Protein AF-A0AAE0DBU8-F1 (afdb_monomer)

Solvent-accessible surface area (backbone atoms only — not comparable to full-atom values): 7072 Å² total; per-residue (Å²): 140,84,81,84,78,78,85,75,84,75,73,81,78,81,68,78,85,62,91,87,64,74,47,71,50,71,68,83,96,49,47,30,36,31,43,60,39,63,49,98,59,78,69,44,75,40,53,67,88,54,84,77,71,59,57,71,60,95,78,51,88,72,71,51,74,67,55,52,52,53,54,53,52,58,70,67,64,54,75,57,75,80,61,46,57,63,55,44,35,67,73,54,74,32,74,72,56,30,54,52,52,54,55,46,69,73,76,108

Foldseek 3Di:
DDDDDDDDDDDPPPPDPDPDDFDWDDDDPWIWTFDDACEPDHTDIDTPPDDDHHNDDPVDNDDDPVNVVVVVVVVVDDPCVVPVLVVLCVVQVDPVVSVVVVVVVVVD

Sequence (108 aa):
MAWRRPFGDRAAASGTVVEGQVEQISNGSVQYIGEKGGNDAPPTYQDASGAPVENNSPLGYSVGPVTITLLNITMMIGAGIYSTP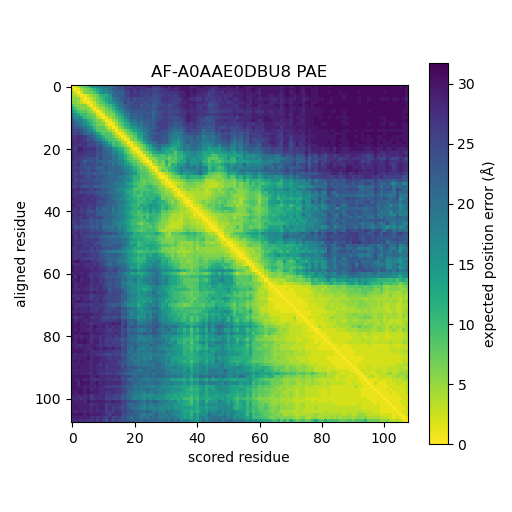ASILAGTGSVGVSFVYWTLGYLL

Secondary structure (DSSP, 8-state):
--PPPP------------TT--EEEEETTEEEEEE--SSSSPPEEEETTSPPP-SS-TT-S---HHHHHHHHHHHH--THHHHHHHHHHHHHSSHHHHHHHHHHHHH-

Structure (mmCIF, N/CA/C/O backbone):
data_AF-A0AAE0DBU8-F1
#
_entry.id   AF-A0AAE0DBU8-F1
#
loop_
_atom_site.group_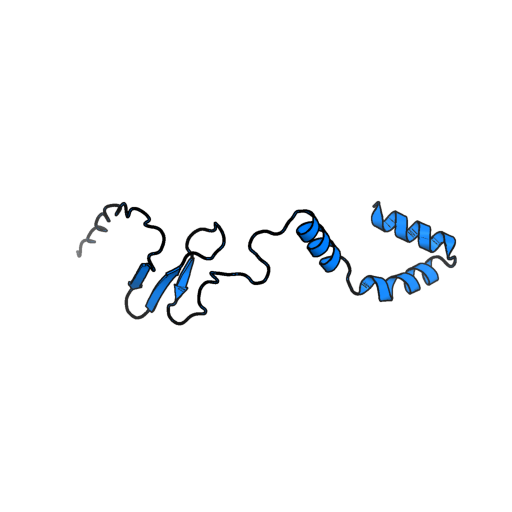PDB
_atom_site.id
_atom_site.type_symbol
_atom_site.label_atom_id
_atom_site.label_alt_id
_atom_site.label_comp_id
_atom_site.label_asym_id
_atom_site.label_entity_id
_atom_site.label_seq_id
_atom_site.pdbx_PDB_ins_code
_atom_site.Cartn_x
_atom_site.Cartn_y
_atom_site.Cartn_z
_atom_site.occupancy
_atom_site.B_iso_or_equiv
_atom_site.auth_seq_id
_atom_site.auth_comp_id
_atom_site.auth_asym_id
_atom_site.auth_atom_id
_atom_site.pdbx_PDB_model_num
ATOM 1 N N . MET A 1 1 ? 5.264 -12.373 66.960 1.00 48.28 1 MET A N 1
ATOM 2 C CA . MET A 1 1 ? 4.531 -13.439 66.243 1.00 48.28 1 MET A CA 1
ATOM 3 C C . MET A 1 1 ? 3.145 -12.918 65.905 1.00 48.28 1 MET A C 1
ATOM 5 O O . MET A 1 1 ? 2.271 -12.946 66.756 1.00 48.28 1 MET A O 1
ATOM 9 N N . ALA A 1 2 ? 2.974 -12.353 64.709 1.00 48.41 2 ALA A N 1
ATOM 10 C CA . ALA A 1 2 ? 1.684 -11.871 64.223 1.00 48.41 2 ALA A CA 1
ATOM 11 C C . ALA A 1 2 ? 1.313 -12.705 62.993 1.00 48.41 2 ALA A C 1
ATOM 13 O O . ALA A 1 2 ? 1.944 -12.618 61.941 1.00 48.41 2 ALA A O 1
ATOM 14 N N . TRP A 1 3 ? 0.361 -13.603 63.217 1.00 49.72 3 TRP A N 1
ATOM 15 C CA . TRP A 1 3 ? -0.121 -14.638 62.313 1.00 49.72 3 TRP A CA 1
ATOM 16 C C . TRP A 1 3 ? -0.914 -14.009 61.160 1.00 49.72 3 TRP A C 1
ATOM 18 O O . TRP A 1 3 ? -1.798 -13.181 61.391 1.00 49.72 3 TRP A O 1
ATOM 28 N N . ARG A 1 4 ? -0.592 -14.377 59.914 1.00 57.12 4 ARG A N 1
ATOM 29 C CA . ARG A 1 4 ? -1.325 -13.925 58.723 1.00 57.12 4 ARG A CA 1
ATOM 30 C C . ARG A 1 4 ? -2.778 -14.406 58.810 1.00 57.12 4 ARG A C 1
ATOM 32 O O . ARG A 1 4 ? -3.019 -15.586 59.045 1.00 57.12 4 ARG A O 1
ATOM 39 N N . ARG A 1 5 ? -3.744 -13.503 58.620 1.00 63.16 5 ARG A N 1
ATOM 40 C CA . ARG A 1 5 ? -5.155 -13.875 58.427 1.00 63.16 5 ARG A CA 1
ATOM 41 C C . ARG A 1 5 ? -5.336 -14.412 56.998 1.00 63.16 5 ARG A C 1
ATOM 43 O O . ARG A 1 5 ? -4.705 -13.860 56.094 1.00 63.16 5 ARG A O 1
ATOM 50 N N . PRO A 1 6 ? -6.132 -15.473 56.786 1.00 52.38 6 PRO A N 1
ATOM 51 C CA . PRO A 1 6 ? -6.307 -16.064 55.467 1.00 52.38 6 PRO A CA 1
ATOM 52 C C . PRO A 1 6 ? -7.155 -15.148 54.577 1.00 52.38 6 PRO A C 1
ATOM 54 O O . PRO A 1 6 ? -8.005 -14.399 55.064 1.00 52.38 6 PRO A O 1
ATOM 57 N N . PHE A 1 7 ? -6.904 -15.211 53.269 1.00 57.38 7 PHE A N 1
ATOM 58 C CA . PHE A 1 7 ? -7.788 -14.644 52.258 1.00 57.38 7 PHE A CA 1
ATOM 59 C C . PHE A 1 7 ? -9.147 -15.338 52.389 1.00 57.38 7 PHE A C 1
ATOM 61 O O . PHE A 1 7 ? -9.226 -16.554 52.253 1.00 57.38 7 PHE A O 1
ATOM 68 N N . GLY A 1 8 ? -10.184 -14.579 52.744 1.00 48.16 8 GLY A N 1
ATOM 69 C CA . GLY A 1 8 ? -11.540 -15.108 52.843 1.00 48.16 8 GLY A CA 1
ATOM 70 C C . GLY A 1 8 ? -12.033 -15.575 51.477 1.00 48.16 8 GLY A C 1
ATOM 71 O O . GLY A 1 8 ? -11.856 -14.867 50.482 1.00 48.16 8 GLY A O 1
ATOM 72 N N . ASP A 1 9 ? -12.651 -16.753 51.455 1.00 49.41 9 ASP A N 1
ATOM 73 C CA . ASP A 1 9 ? -13.332 -17.311 50.293 1.00 49.41 9 ASP A CA 1
ATOM 74 C C . ASP A 1 9 ? -14.369 -16.313 49.768 1.00 49.41 9 ASP A C 1
ATOM 76 O O . ASP A 1 9 ? -15.398 -16.051 50.398 1.00 49.41 9 ASP A O 1
ATOM 80 N N . ARG A 1 10 ? -14.105 -15.736 48.592 1.00 51.28 10 ARG A N 1
ATOM 81 C CA . ARG A 1 10 ? -15.147 -15.069 47.815 1.00 51.28 10 ARG A CA 1
ATOM 82 C C . ARG A 1 10 ? -15.974 -16.166 47.169 1.00 51.28 10 ARG A C 1
ATOM 84 O O . ARG A 1 10 ? -15.561 -16.744 46.167 1.00 51.28 10 ARG A O 1
ATOM 91 N N . ALA A 1 11 ? -17.128 -16.453 47.768 1.00 38.47 11 ALA A N 1
ATOM 92 C CA . ALA A 1 11 ? -18.184 -17.204 47.112 1.00 38.47 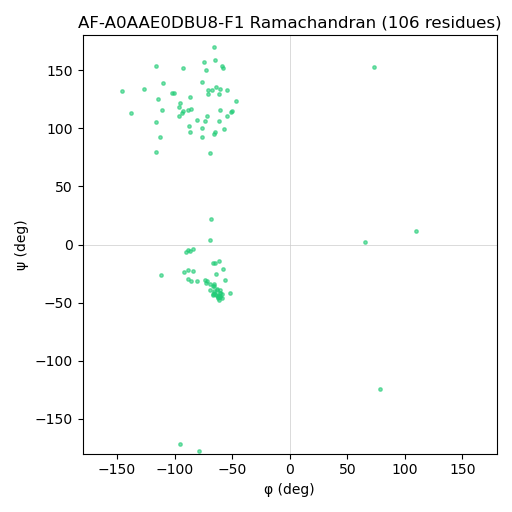11 ALA A CA 1
ATOM 93 C C . ALA A 1 11 ? -18.379 -16.616 45.710 1.00 38.47 11 ALA A C 1
ATOM 95 O O . ALA A 1 11 ? -18.577 -15.407 45.567 1.00 38.47 11 ALA A O 1
ATOM 96 N N . ALA A 1 12 ? -18.252 -17.464 44.690 1.00 44.81 12 ALA A N 1
ATOM 97 C CA . ALA A 1 12 ? -18.539 -17.109 43.316 1.00 44.81 12 ALA A CA 1
ATOM 98 C C . ALA A 1 12 ? -19.989 -16.621 43.259 1.00 44.81 12 ALA A C 1
ATOM 100 O O . ALA A 1 12 ? -20.927 -17.419 43.285 1.00 44.81 12 ALA A O 1
ATOM 101 N N . ALA A 1 13 ? -20.169 -15.300 43.248 1.00 40.78 13 ALA A N 1
ATOM 102 C CA . ALA A 1 13 ? -21.444 -14.692 42.942 1.00 40.78 13 ALA A CA 1
ATOM 103 C C . ALA A 1 13 ? -21.735 -15.057 41.488 1.00 40.78 13 ALA A C 1
ATOM 105 O O . ALA A 1 13 ? -21.201 -14.463 40.555 1.00 40.78 13 ALA A O 1
ATOM 106 N N . SER A 1 14 ? -22.529 -16.110 41.312 1.00 41.47 14 SER A N 1
ATOM 107 C CA . SER A 1 14 ? -23.156 -16.447 40.046 1.00 41.47 14 SER A CA 1
ATOM 108 C C . SER A 1 14 ? -24.205 -15.366 39.785 1.00 41.47 14 SER A C 1
ATOM 110 O O . SER A 1 14 ? -25.380 -15.514 40.105 1.00 41.47 14 SER A O 1
ATOM 112 N N . GLY A 1 15 ? -23.733 -14.208 39.324 1.00 38.06 15 GLY A N 1
ATOM 113 C CA . GLY A 1 15 ? -24.571 -13.149 38.798 1.00 38.06 15 GLY A CA 1
ATOM 114 C C . GLY A 1 15 ? -25.048 -13.597 37.430 1.00 38.06 15 GLY A C 1
ATOM 115 O O . GLY A 1 15 ? -24.272 -13.656 36.480 1.00 38.06 15 GLY A O 1
ATOM 116 N N . THR A 1 16 ? -26.318 -13.974 37.345 1.00 35.25 16 THR A N 1
ATOM 117 C CA . THR A 1 16 ? -27.034 -14.107 36.080 1.00 35.25 16 THR A CA 1
ATOM 118 C C . THR A 1 16 ? -26.837 -12.821 35.290 1.00 35.25 16 THR A C 1
ATOM 120 O O . THR A 1 16 ? -27.283 -11.762 35.730 1.00 35.25 16 THR A O 1
ATOM 123 N N . VAL A 1 17 ? -26.133 -12.912 34.163 1.00 39.59 17 VAL A N 1
ATOM 124 C CA . VAL A 1 17 ? -25.906 -11.793 33.249 1.00 39.59 17 VAL A CA 1
ATOM 125 C C . VAL A 1 17 ? -27.262 -11.404 32.669 1.00 39.59 17 VAL A C 1
ATOM 127 O O . VAL A 1 17 ? -27.758 -12.038 31.740 1.00 39.59 17 VAL A O 1
ATOM 130 N N . VAL A 1 18 ? -27.901 -10.411 33.284 1.00 37.69 18 VAL A N 1
ATOM 131 C CA . VAL A 1 18 ? -29.094 -9.765 32.745 1.00 37.69 18 VAL A CA 1
ATOM 132 C C . VAL A 1 18 ? -28.611 -8.673 31.803 1.00 37.69 18 VAL A C 1
ATOM 134 O O . VAL A 1 18 ? -27.908 -7.740 32.188 1.00 37.69 18 VAL A O 1
ATOM 137 N N . GLU A 1 19 ? -28.967 -8.860 30.543 1.00 39.62 19 GLU A N 1
ATOM 138 C CA . GLU A 1 19 ? -28.718 -7.982 29.412 1.00 39.62 19 GLU A CA 1
ATOM 139 C C . GLU A 1 19 ? -29.143 -6.538 29.746 1.00 39.62 19 GLU A C 1
ATOM 141 O O . GLU A 1 19 ? -30.315 -6.270 30.006 1.00 39.62 19 GLU A O 1
ATOM 146 N N . GLY A 1 20 ? -28.173 -5.615 29.800 1.00 46.09 20 GLY A N 1
ATOM 147 C CA . GLY A 1 20 ? -28.422 -4.173 29.946 1.00 46.09 20 GLY A CA 1
ATOM 148 C C . GLY A 1 20 ? -28.055 -3.509 31.282 1.00 46.09 20 GLY A C 1
ATOM 149 O O . GLY A 1 20 ? -28.441 -2.359 31.484 1.00 46.09 20 GLY A O 1
ATOM 150 N N . GLN A 1 21 ? -27.326 -4.158 32.198 1.00 43.91 21 GLN A N 1
ATOM 151 C CA . GLN A 1 21 ? -26.904 -3.503 33.447 1.00 43.91 21 GLN A CA 1
ATOM 152 C C . GLN A 1 21 ? -25.480 -2.937 33.367 1.00 43.91 21 GLN A C 1
ATOM 154 O O . GLN A 1 21 ? -24.513 -3.679 33.226 1.00 43.91 21 GLN A O 1
ATOM 159 N N . VAL A 1 22 ? -25.367 -1.612 33.513 1.00 53.91 22 VAL A N 1
ATOM 160 C CA . VAL A 1 22 ? -24.115 -0.916 33.830 1.00 53.91 22 VAL A CA 1
ATOM 161 C C . VAL A 1 22 ? -23.624 -1.419 35.187 1.00 53.91 22 VAL A C 1
ATOM 163 O O . VAL A 1 22 ? -24.204 -1.092 36.224 1.00 53.91 22 VAL A O 1
ATOM 166 N N . GLU A 1 23 ? -22.575 -2.237 35.194 1.00 58.53 23 GLU A N 1
ATOM 167 C CA . GLU A 1 23 ? -21.998 -2.749 36.436 1.00 58.53 23 GLU A CA 1
ATOM 168 C C . GLU A 1 23 ? -20.966 -1.735 36.948 1.00 58.53 23 GLU A C 1
ATOM 170 O O . GLU A 1 23 ? -19.835 -1.666 36.463 1.00 58.53 23 GLU A O 1
ATOM 175 N N . GLN A 1 24 ? -21.385 -0.875 37.882 1.00 56.28 24 GLN A N 1
ATOM 176 C CA . GLN A 1 24 ? -20.526 0.160 38.454 1.00 56.28 24 GLN A CA 1
ATOM 177 C C . GLN A 1 24 ? -19.751 -0.409 39.651 1.00 56.28 24 GLN A C 1
ATOM 179 O O . GLN A 1 24 ? -20.287 -0.556 40.751 1.00 56.28 24 GLN A O 1
ATOM 184 N N . ILE A 1 25 ? -18.479 -0.744 39.444 1.00 60.91 25 ILE A N 1
ATOM 185 C CA . ILE A 1 25 ? -17.612 -1.291 40.493 1.00 60.91 25 ILE A CA 1
ATOM 186 C C . ILE A 1 25 ? -16.796 -0.138 41.081 1.00 60.91 25 ILE A C 1
ATOM 188 O O . ILE A 1 25 ? -15.913 0.419 40.430 1.00 60.91 25 ILE A O 1
ATOM 192 N N . SER A 1 26 ? -17.089 0.230 42.329 1.00 55.53 26 SER A N 1
ATOM 193 C CA . SER A 1 26 ? -16.321 1.230 43.078 1.00 55.53 26 SER A CA 1
ATOM 194 C C . SER A 1 26 ? -15.251 0.540 43.924 1.00 55.53 26 SER A C 1
ATOM 196 O O . SER A 1 26 ? -15.572 -0.194 44.861 1.00 55.53 26 SER A O 1
ATOM 198 N N . ASN A 1 27 ? -13.974 0.757 43.598 1.00 55.97 27 ASN A N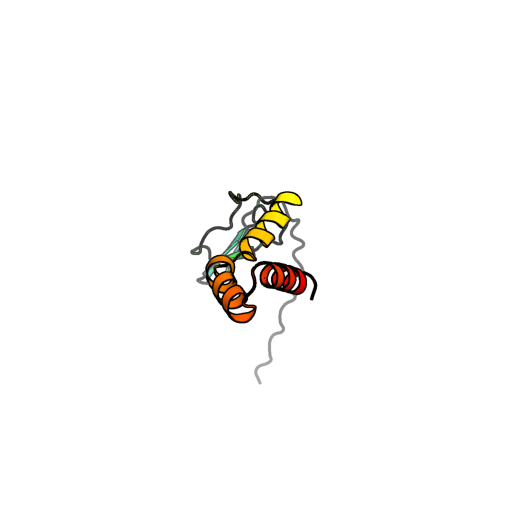 1
ATOM 199 C CA . ASN A 1 27 ? -12.843 0.286 44.398 1.00 55.97 27 ASN A CA 1
ATOM 200 C C . ASN A 1 27 ? -12.068 1.502 44.931 1.00 55.97 27 ASN A C 1
ATOM 202 O O . ASN A 1 27 ? -11.061 1.925 44.367 1.00 55.97 27 ASN A O 1
ATOM 206 N N . GLY A 1 28 ? -12.579 2.112 46.005 1.00 69.06 28 GLY A N 1
ATOM 207 C CA . GLY A 1 28 ? -11.979 3.306 46.609 1.00 69.06 28 GLY A CA 1
ATOM 208 C C . GLY A 1 28 ? -12.303 4.597 45.847 1.00 69.06 28 GLY A C 1
ATOM 209 O O . GLY A 1 28 ? -13.471 4.934 45.684 1.00 69.06 28 GLY A O 1
ATOM 210 N N . SER A 1 29 ? -11.280 5.353 45.428 1.00 63.47 29 SER A N 1
ATOM 211 C CA . SER A 1 29 ? -11.432 6.650 44.741 1.00 63.47 29 SER A CA 1
ATOM 212 C C . SER A 1 29 ? -11.666 6.546 43.229 1.00 63.47 29 SER A C 1
ATOM 214 O O . SER A 1 29 ? -11.838 7.575 42.582 1.00 63.47 29 SER A O 1
ATOM 216 N N . VAL A 1 30 ? -11.633 5.336 42.661 1.00 64.56 30 VAL A N 1
ATOM 217 C CA . VAL A 1 30 ? -11.760 5.090 41.217 1.00 64.56 30 VAL A CA 1
ATOM 218 C C . VAL A 1 30 ? -13.050 4.318 40.963 1.00 64.56 30 VAL A C 1
ATOM 220 O O . VAL A 1 30 ? -13.294 3.276 41.581 1.00 64.56 30 VAL A O 1
ATOM 223 N N . GLN A 1 31 ? -13.893 4.854 40.084 1.00 73.94 31 GLN A N 1
ATOM 224 C CA . GLN A 1 31 ? -15.143 4.226 39.670 1.00 73.94 31 GLN A CA 1
ATOM 225 C C . GLN A 1 31 ? -14.929 3.563 38.313 1.00 73.94 31 GLN A C 1
ATOM 227 O O . GLN A 1 31 ? -14.430 4.205 37.394 1.00 73.94 31 GLN A O 1
ATOM 232 N N . TYR A 1 32 ? -15.319 2.299 38.186 1.00 71.25 32 TYR A N 1
ATOM 233 C CA . TYR A 1 32 ? -15.303 1.580 36.917 1.00 71.25 32 TYR A CA 1
ATOM 234 C C . TYR A 1 32 ? -16.728 1.345 36.441 1.00 71.25 32 TYR A C 1
ATOM 236 O O . TYR A 1 32 ? -17.597 1.002 37.242 1.00 71.25 32 TYR A O 1
ATOM 244 N N . ILE A 1 33 ? -16.952 1.516 35.145 1.00 75.56 33 ILE A N 1
ATOM 245 C CA . ILE A 1 33 ? -18.207 1.227 34.458 1.00 75.56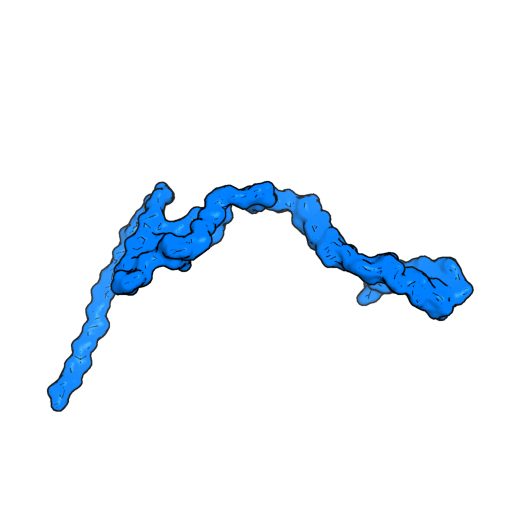 33 ILE A CA 1
ATOM 246 C C . ILE A 1 33 ? -17.942 0.014 33.566 1.00 75.56 33 ILE A C 1
ATOM 248 O O . ILE A 1 33 ? -17.098 0.062 32.670 1.00 75.56 33 ILE A O 1
ATOM 252 N N . GLY A 1 34 ? -18.619 -1.097 33.857 1.00 74.88 34 GLY A N 1
ATOM 253 C CA . GLY A 1 34 ? -18.690 -2.245 32.962 1.00 74.88 34 GLY A CA 1
ATOM 254 C C . GLY A 1 34 ? -19.731 -1.978 31.886 1.00 74.88 34 GLY A C 1
ATOM 255 O O . GLY A 1 34 ? -20.927 -1.994 32.175 1.00 74.88 34 GLY A O 1
ATOM 256 N N . GLU A 1 35 ? -19.279 -1.728 30.662 1.00 72.94 35 GLU A N 1
ATOM 257 C CA . GLU A 1 35 ? -20.154 -1.501 29.515 1.00 72.94 35 GLU A CA 1
ATOM 258 C C . GLU A 1 35 ? -19.755 -2.453 28.378 1.00 72.94 35 GLU A C 1
ATOM 260 O O . GLU A 1 35 ? -18.574 -2.682 28.086 1.00 72.94 35 GLU A O 1
ATOM 265 N N . LYS A 1 36 ? -20.760 -3.095 27.778 1.00 76.62 36 LYS A N 1
ATOM 266 C CA . LYS A 1 36 ? -20.579 -3.982 26.629 1.00 76.62 36 LYS A CA 1
ATOM 267 C C . LYS A 1 36 ? -20.835 -3.154 25.377 1.00 76.62 36 LYS A C 1
ATOM 269 O O . LYS A 1 36 ? -21.914 -2.591 25.241 1.00 76.62 36 LYS A O 1
ATOM 274 N N . GLY 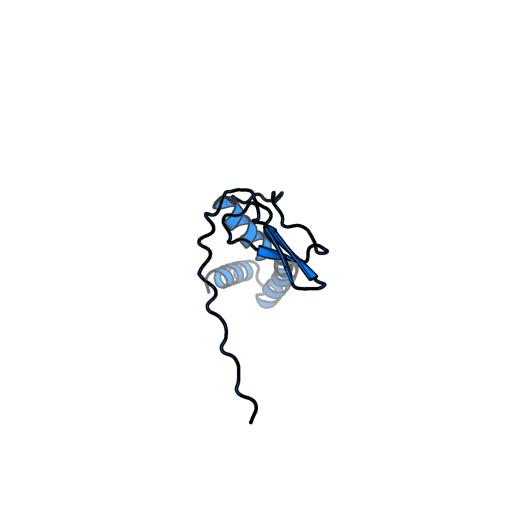A 1 37 ? -19.850 -3.084 24.484 1.00 73.75 37 GLY A N 1
ATOM 275 C CA . GLY A 1 37 ? -20.019 -2.399 23.206 1.00 73.75 37 GLY A CA 1
ATOM 276 C C . GLY A 1 37 ? -21.045 -3.093 22.314 1.00 73.75 37 GLY A C 1
ATOM 277 O O . GLY A 1 37 ? -21.456 -4.225 22.565 1.00 73.75 37 GLY A O 1
ATOM 278 N N . GLY A 1 38 ? -21.425 -2.432 21.220 1.00 71.75 38 GLY A N 1
ATOM 279 C CA . GLY A 1 38 ? -22.337 -3.008 20.221 1.00 71.75 38 GLY A CA 1
ATOM 280 C C . GLY A 1 38 ? -21.735 -4.160 19.400 1.00 71.75 38 GLY A C 1
ATOM 281 O O . GLY A 1 38 ? -22.377 -4.660 18.480 1.00 71.75 38 GLY A O 1
ATOM 282 N N . ASN A 1 39 ? -20.501 -4.571 19.707 1.00 69.44 39 ASN A N 1
ATOM 283 C CA . ASN A 1 39 ? -19.867 -5.774 19.187 1.00 69.44 39 ASN A CA 1
ATOM 284 C C . ASN A 1 39 ? -20.101 -6.952 20.149 1.00 69.44 39 ASN A C 1
ATOM 286 O O . ASN A 1 39 ? -20.201 -6.779 21.360 1.00 69.44 39 ASN A O 1
ATOM 290 N N . ASP A 1 40 ? -20.126 -8.185 19.641 1.00 73.62 40 ASP A N 1
ATOM 291 C CA . ASP A 1 40 ? -20.249 -9.407 20.461 1.00 73.62 40 ASP A CA 1
ATOM 292 C C . ASP A 1 40 ? -19.008 -9.698 21.340 1.00 73.62 40 ASP A C 1
ATOM 294 O O . ASP A 1 40 ? -18.762 -10.832 21.754 1.00 73.62 40 ASP A O 1
ATOM 298 N N . ALA A 1 41 ? -18.197 -8.679 21.625 1.00 76.12 41 ALA A N 1
ATOM 299 C CA . ALA A 1 41 ? -17.023 -8.777 22.467 1.00 76.12 41 ALA A CA 1
ATOM 300 C C . ALA A 1 41 ? -17.407 -8.888 23.960 1.00 76.12 41 ALA A C 1
ATOM 302 O O . ALA A 1 41 ? -18.494 -8.462 24.373 1.00 76.12 41 ALA A O 1
ATOM 303 N N . PRO A 1 42 ? -16.516 -9.451 24.798 1.00 79.44 42 PRO A N 1
ATOM 304 C CA . PRO A 1 42 ? -16.693 -9.453 26.245 1.00 79.44 42 PRO A CA 1
ATOM 305 C C . PRO A 1 42 ? -16.826 -8.027 26.820 1.00 79.44 42 PRO A C 1
ATOM 307 O O . PRO A 1 42 ? -16.244 -7.092 26.262 1.00 79.44 42 PRO A O 1
ATOM 310 N N . PRO A 1 43 ? -17.541 -7.847 27.949 1.00 80.19 43 PRO A N 1
ATOM 311 C CA . PRO A 1 43 ? -17.680 -6.548 28.607 1.00 80.19 43 PRO A CA 1
ATOM 312 C C . PRO A 1 43 ? -16.319 -5.924 28.921 1.00 80.19 43 PRO A C 1
ATOM 314 O O . PRO A 1 43 ? -15.432 -6.593 29.457 1.00 80.19 43 PRO A O 1
ATOM 317 N N . THR A 1 44 ? -16.154 -4.642 28.592 1.00 77.94 44 THR A N 1
ATOM 318 C CA . THR A 1 44 ? -14.932 -3.897 28.909 1.00 77.94 44 THR A CA 1
ATOM 319 C C . THR A 1 44 ? -15.200 -3.007 30.115 1.00 77.94 44 THR A C 1
ATOM 321 O O . THR A 1 44 ? -16.190 -2.281 30.157 1.00 77.94 44 THR A O 1
ATOM 324 N N . TYR A 1 45 ? -14.314 -3.066 31.107 1.00 77.94 45 TYR A N 1
ATOM 325 C CA . TYR A 1 45 ? -14.370 -2.195 32.276 1.00 77.94 45 TYR A CA 1
ATOM 326 C C . TYR A 1 45 ? -13.512 -0.962 32.011 1.00 77.94 45 TYR A C 1
ATOM 328 O O . TYR A 1 45 ? -12.295 -1.076 31.849 1.00 77.94 45 TYR A O 1
ATOM 336 N N . GLN A 1 46 ? -14.142 0.206 31.949 1.00 78.44 46 GLN A N 1
ATOM 337 C CA . GLN A 1 46 ? -13.460 1.483 31.739 1.00 78.44 46 GLN A CA 1
ATOM 338 C C . GLN A 1 46 ? -13.645 2.388 32.959 1.00 78.44 46 GLN A C 1
ATOM 340 O O . GLN A 1 46 ? -14.590 2.225 33.730 1.00 78.44 46 GLN A O 1
ATOM 345 N N . ASP A 1 47 ? -12.701 3.305 33.177 1.00 75.69 47 ASP A N 1
ATOM 346 C CA . ASP A 1 47 ? -12.826 4.338 34.211 1.00 75.69 47 ASP A CA 1
ATOM 347 C C . ASP A 1 47 ? -14.062 5.198 33.905 1.00 75.69 47 ASP A C 1
ATOM 349 O O . ASP A 1 47 ? -14.256 5.616 32.764 1.00 75.69 47 ASP A O 1
ATOM 353 N N . ALA A 1 48 ? -14.890 5.470 34.913 1.00 70.62 48 ALA A N 1
ATOM 354 C CA . ALA A 1 48 ? -16.110 6.263 34.786 1.00 70.62 48 ALA A CA 1
ATOM 355 C C . ALA A 1 48 ? -15.867 7.687 34.253 1.00 70.62 48 ALA A C 1
ATOM 357 O O . ALA A 1 48 ? -16.794 8.321 33.755 1.00 70.62 48 ALA A O 1
ATOM 358 N N . SER A 1 49 ? -14.639 8.200 34.380 1.00 76.12 49 SER A N 1
ATOM 359 C CA . SER A 1 49 ? -14.216 9.495 33.834 1.00 76.12 49 SER A CA 1
ATOM 360 C C . SER A 1 49 ? -13.652 9.426 32.405 1.00 76.12 49 SER A C 1
ATOM 362 O O . SER A 1 49 ? -13.356 10.466 31.814 1.00 76.12 49 SER A O 1
ATOM 364 N N . GLY A 1 50 ? -13.478 8.218 31.858 1.00 73.75 50 GLY A N 1
ATOM 365 C CA . GLY A 1 50 ? -12.933 7.960 30.527 1.00 73.75 50 GLY A CA 1
ATOM 366 C C . GLY A 1 50 ? -13.929 8.180 29.383 1.00 73.75 50 GLY A C 1
ATOM 367 O O . GLY A 1 50 ? -15.070 8.595 29.581 1.00 73.75 50 GLY A O 1
ATOM 368 N N . ALA A 1 51 ? -13.481 7.908 28.153 1.00 76.06 51 ALA A N 1
ATOM 369 C CA . ALA A 1 51 ? -14.357 7.927 26.982 1.00 76.06 51 ALA A CA 1
ATOM 370 C C . ALA A 1 51 ? -15.384 6.777 27.075 1.00 76.06 51 ALA A C 1
ATOM 372 O O . ALA A 1 51 ? -14.960 5.662 27.363 1.00 76.06 51 ALA A O 1
ATOM 373 N N . PRO A 1 52 ? -16.689 7.016 26.835 1.00 75.81 52 PRO A N 1
ATOM 374 C CA . PRO A 1 52 ? -17.721 5.976 26.897 1.00 75.81 52 PRO A CA 1
ATOM 375 C C . PRO A 1 52 ? -17.478 4.813 25.928 1.00 75.81 52 PRO A C 1
ATOM 377 O O . PRO A 1 52 ? -16.889 5.007 24.859 1.00 75.81 52 PRO A O 1
ATOM 380 N N . VAL A 1 53 ? -17.993 3.622 26.258 1.00 75.25 53 VAL A N 1
ATOM 381 C CA . VAL A 1 53 ? -17.919 2.473 25.350 1.00 75.25 53 VAL A CA 1
ATOM 382 C C . VAL A 1 53 ? -18.856 2.700 24.162 1.00 75.25 53 VAL A C 1
ATOM 384 O O . VAL A 1 53 ? -20.015 3.094 24.298 1.00 75.25 53 VAL A O 1
ATOM 387 N N . GLU A 1 54 ? -18.348 2.457 22.955 1.00 72.81 54 GLU A N 1
ATOM 388 C CA . GLU A 1 54 ? -19.129 2.644 21.736 1.00 72.81 54 GLU A CA 1
ATOM 389 C C . GLU A 1 54 ? -20.202 1.554 21.594 1.00 72.81 54 GLU A C 1
ATOM 391 O O . GLU A 1 54 ? -19.912 0.384 21.327 1.00 72.81 54 GLU A O 1
ATOM 396 N N . ASN A 1 55 ? -21.464 1.961 21.734 1.00 73.06 55 ASN A N 1
ATOM 397 C CA . ASN A 1 55 ? -22.633 1.105 21.508 1.00 73.06 55 ASN A CA 1
ATOM 398 C C . ASN A 1 55 ? -23.049 1.038 20.026 1.00 73.06 55 ASN A C 1
ATOM 400 O O . ASN A 1 55 ? -23.713 0.094 19.602 1.00 73.06 55 ASN A O 1
ATOM 404 N N . ASN A 1 56 ? -22.681 2.040 19.222 1.00 67.88 56 ASN A N 1
ATOM 405 C CA . ASN A 1 56 ? -22.989 2.096 17.796 1.00 67.88 56 ASN A CA 1
ATOM 406 C C . ASN A 1 56 ? -21.770 2.594 17.018 1.00 67.88 56 ASN A C 1
ATOM 408 O O . ASN A 1 56 ? -21.374 3.748 17.164 1.00 67.88 56 ASN A O 1
ATOM 412 N N . SER A 1 57 ? -21.183 1.727 16.190 1.00 68.44 57 SER A N 1
ATOM 413 C CA . SER A 1 57 ? -20.105 2.134 15.293 1.00 68.44 57 SER A CA 1
ATOM 414 C C . SER A 1 57 ? -20.691 2.667 13.980 1.00 68.44 57 SER A C 1
ATOM 416 O O . SER A 1 57 ? -21.438 1.935 13.321 1.00 68.44 57 SER A O 1
ATOM 418 N N . PRO A 1 58 ? -20.322 3.881 13.529 1.00 62.94 58 PRO A N 1
ATOM 419 C CA . PRO A 1 58 ? -20.764 4.425 12.242 1.00 62.94 58 PRO A CA 1
ATOM 420 C C . PRO A 1 58 ? -20.245 3.620 11.037 1.00 62.94 58 PRO A C 1
ATOM 422 O O . PRO A 1 58 ? -20.768 3.757 9.935 1.00 62.94 58 PRO A O 1
ATOM 425 N N . LEU A 1 59 ? -19.236 2.763 11.241 1.00 64.62 59 LEU A N 1
ATOM 426 C CA . LEU A 1 59 ? -18.721 1.817 10.244 1.00 64.62 59 LEU A CA 1
ATOM 427 C C . LEU A 1 59 ? -19.456 0.465 10.264 1.00 64.62 59 LEU A C 1
ATOM 429 O O . LEU A 1 59 ? -19.217 -0.378 9.399 1.00 64.62 59 LEU A O 1
ATOM 433 N N . GLY A 1 60 ? -20.377 0.282 11.213 1.00 65.62 60 GLY A N 1
ATOM 434 C CA . GLY A 1 60 ? -21.115 -0.951 11.436 1.00 65.62 60 GLY A CA 1
ATOM 435 C C . GLY A 1 60 ? -20.260 -2.055 12.061 1.00 65.62 60 GLY A C 1
ATOM 436 O O . GLY A 1 60 ? -19.050 -2.137 11.872 1.00 65.62 60 GLY A O 1
ATOM 437 N N . TYR A 1 61 ? -20.916 -2.951 12.796 1.00 68.75 61 TYR A N 1
ATOM 438 C CA . TYR A 1 61 ? -20.287 -4.173 13.312 1.00 68.75 61 TYR A CA 1
ATOM 439 C C . TYR A 1 61 ? -20.340 -5.334 12.304 1.00 68.75 61 TYR A C 1
ATOM 441 O O . TYR A 1 61 ? -19.739 -6.381 12.523 1.00 68.75 61 TYR A O 1
ATOM 449 N N . SER A 1 62 ? -21.023 -5.140 11.169 1.00 70.19 62 SER A N 1
ATOM 450 C CA . SER A 1 62 ? -21.114 -6.094 10.065 1.00 70.19 62 SER A CA 1
ATOM 451 C C . SER A 1 62 ? -20.404 -5.547 8.825 1.00 70.19 62 SER A C 1
ATOM 453 O O . SER A 1 62 ? -21.000 -4.854 7.998 1.00 70.19 62 SER A O 1
ATOM 455 N N . VAL A 1 63 ? -19.126 -5.875 8.667 1.00 76.81 63 VAL A N 1
ATOM 456 C CA . VAL A 1 63 ? -18.418 -5.665 7.400 1.00 76.81 63 VAL A CA 1
ATOM 457 C C . VAL A 1 63 ? -18.614 -6.895 6.518 1.00 76.81 63 VAL A C 1
ATOM 459 O O . VAL A 1 63 ? -18.215 -8.003 6.864 1.00 76.81 63 VAL A O 1
ATOM 462 N N . GLY A 1 64 ? -19.282 -6.713 5.377 1.00 84.94 64 GLY A N 1
ATOM 463 C CA . GLY A 1 64 ? -19.465 -7.789 4.406 1.00 84.94 64 GLY A CA 1
ATOM 464 C C . GLY A 1 64 ? -18.126 -8.230 3.794 1.00 84.94 64 GLY A C 1
ATOM 465 O O . GLY A 1 64 ? -17.182 -7.436 3.775 1.00 84.94 64 GLY A O 1
ATOM 466 N N . PRO A 1 65 ? -18.031 -9.448 3.227 1.00 84.88 65 PRO A N 1
ATOM 467 C CA . PRO A 1 65 ? -16.787 -9.959 2.642 1.00 84.88 65 PRO A CA 1
ATOM 468 C C . PRO A 1 65 ? -16.149 -8.996 1.632 1.00 84.88 65 PRO A C 1
ATOM 470 O O . PRO A 1 65 ? -14.948 -8.754 1.677 1.00 84.88 65 PRO A O 1
ATOM 473 N N . VAL A 1 66 ? -16.969 -8.369 0.780 1.00 90.12 66 VAL A N 1
ATOM 474 C CA . VAL A 1 66 ? -16.521 -7.377 -0.213 1.00 90.12 66 VAL A CA 1
ATOM 475 C C . VAL A 1 66 ? -15.906 -6.146 0.456 1.00 90.12 66 VAL A C 1
ATOM 477 O O . VAL A 1 66 ? -14.832 -5.696 0.058 1.00 90.12 66 VAL A O 1
ATOM 480 N N . THR A 1 67 ? -16.560 -5.617 1.492 1.00 89.19 67 THR A N 1
ATOM 481 C CA . THR A 1 67 ? -16.075 -4.454 2.240 1.00 89.19 67 THR A CA 1
ATOM 482 C C . THR A 1 67 ? -14.736 -4.760 2.899 1.00 89.19 67 THR A C 1
ATOM 484 O O . THR A 1 67 ? -13.804 -3.975 2.762 1.00 89.19 67 THR A O 1
ATOM 487 N N . ILE A 1 68 ? -14.594 -5.927 3.538 1.00 87.50 68 ILE A N 1
ATOM 488 C CA . ILE A 1 68 ? -13.331 -6.352 4.160 1.00 87.50 68 ILE A CA 1
ATOM 489 C C . ILE A 1 68 ? -12.207 -6.407 3.118 1.00 87.50 68 ILE A C 1
ATOM 491 O O . ILE A 1 68 ? -11.116 -5.888 3.361 1.00 87.50 68 ILE A O 1
ATOM 495 N N . THR A 1 69 ? -12.456 -6.996 1.946 1.00 91.56 69 THR A N 1
ATOM 496 C CA . THR A 1 69 ? -11.453 -7.079 0.877 1.00 91.56 69 THR A CA 1
ATOM 497 C C . THR A 1 69 ? -11.019 -5.693 0.401 1.00 91.56 69 THR A C 1
ATOM 499 O O . THR A 1 69 ? -9.823 -5.420 0.325 1.00 91.56 69 THR A O 1
ATOM 502 N N . LEU A 1 70 ? -11.968 -4.795 0.127 1.00 92.25 70 LEU A N 1
ATOM 503 C CA . LEU A 1 70 ? -11.658 -3.447 -0.354 1.00 92.25 70 LEU A CA 1
ATOM 504 C C . LEU A 1 70 ? -10.934 -2.598 0.695 1.00 92.25 70 LEU A C 1
ATOM 506 O O . LEU A 1 70 ? -10.033 -1.842 0.335 1.00 92.25 70 LEU A O 1
ATOM 510 N N . LEU A 1 71 ? -11.261 -2.751 1.981 1.00 91.12 71 LEU A N 1
ATOM 511 C CA . LEU A 1 71 ? -10.544 -2.069 3.062 1.00 91.12 71 LEU A CA 1
ATOM 512 C C . LEU A 1 71 ? -9.065 -2.474 3.094 1.00 91.12 71 LEU A C 1
ATOM 514 O O . LEU A 1 71 ? -8.189 -1.611 3.143 1.00 91.12 71 LEU A O 1
ATOM 518 N N . ASN A 1 72 ? -8.782 -3.773 2.980 1.00 91.31 72 ASN A N 1
ATOM 519 C CA . ASN A 1 72 ? -7.409 -4.273 2.952 1.00 91.31 72 ASN A CA 1
ATOM 520 C C . ASN A 1 72 ? -6.663 -3.832 1.682 1.00 91.31 72 ASN A C 1
ATOM 522 O O . ASN A 1 72 ? -5.523 -3.385 1.770 1.00 91.31 72 ASN A O 1
ATOM 526 N N . ILE A 1 73 ? -7.306 -3.883 0.509 1.00 93.25 73 ILE A N 1
ATOM 527 C CA . ILE A 1 73 ? -6.702 -3.408 -0.748 1.00 93.25 73 ILE A CA 1
ATOM 528 C C . ILE A 1 73 ? -6.350 -1.920 -0.658 1.00 93.25 73 ILE A C 1
ATOM 530 O O . ILE A 1 73 ? -5.248 -1.526 -1.035 1.00 93.25 73 ILE A O 1
ATOM 534 N N . THR A 1 74 ? -7.252 -1.097 -0.124 1.00 91.31 74 THR A N 1
ATOM 535 C CA . THR A 1 74 ? -7.037 0.354 -0.029 1.00 91.31 74 THR A CA 1
ATOM 536 C C . THR A 1 74 ? -5.883 0.694 0.916 1.00 91.31 74 THR A C 1
ATOM 538 O O . THR A 1 74 ? -5.140 1.631 0.644 1.00 91.31 74 THR A O 1
ATOM 541 N N . MET A 1 75 ? -5.677 -0.086 1.985 1.00 89.75 75 MET A N 1
ATOM 542 C CA . MET A 1 75 ? -4.505 0.063 2.860 1.00 89.75 75 MET A CA 1
ATOM 543 C C . MET A 1 75 ? -3.196 -0.416 2.217 1.00 89.75 75 MET A C 1
ATOM 545 O O . MET A 1 75 ? -2.144 0.145 2.516 1.00 89.75 75 MET A O 1
ATOM 549 N N . MET A 1 76 ? -3.231 -1.426 1.342 1.00 91.31 76 MET A N 1
ATOM 550 C CA . MET A 1 76 ? -2.033 -1.904 0.635 1.00 91.31 76 MET A CA 1
ATOM 551 C C . MET A 1 76 ? -1.562 -0.937 -0.461 1.00 91.31 76 MET A C 1
ATOM 553 O O . MET A 1 76 ? -0.360 -0.822 -0.706 1.00 91.31 76 MET A O 1
ATOM 557 N N . ILE A 1 77 ? -2.482 -0.230 -1.128 1.00 92.50 77 ILE A N 1
ATOM 558 C CA . ILE A 1 77 ? -2.135 0.751 -2.165 1.00 92.50 77 ILE A CA 1
ATOM 559 C C . ILE A 1 77 ? -1.608 2.032 -1.499 1.00 92.50 77 ILE A C 1
ATOM 561 O O . ILE A 1 77 ? -2.357 2.937 -1.142 1.00 92.50 77 ILE A O 1
ATOM 565 N N . GLY A 1 78 ? -0.286 2.101 -1.332 1.00 90.38 78 GLY A N 1
ATOM 566 C CA . GLY A 1 78 ? 0.411 3.260 -0.774 1.00 90.38 78 GLY A CA 1
ATOM 567 C C . GLY A 1 78 ? 0.961 4.236 -1.822 1.00 90.38 78 GLY A C 1
ATOM 568 O O . GLY A 1 78 ? 0.776 4.086 -3.029 1.00 90.38 78 GLY A O 1
ATOM 569 N N . ALA A 1 79 ? 1.745 5.215 -1.358 1.00 92.94 79 ALA A N 1
ATOM 570 C CA . ALA A 1 79 ? 2.397 6.220 -2.208 1.00 92.94 79 ALA A CA 1
ATOM 571 C C . ALA A 1 79 ? 3.395 5.637 -3.233 1.00 92.94 79 ALA A C 1
ATOM 573 O O . ALA A 1 79 ? 3.783 6.325 -4.178 1.00 92.94 79 ALA A O 1
ATOM 574 N N . GLY A 1 80 ? 3.791 4.370 -3.069 1.00 90.88 80 GLY A N 1
ATOM 575 C CA . GLY A 1 80 ? 4.711 3.674 -3.967 1.00 90.88 80 GLY A CA 1
ATOM 576 C C . GLY A 1 80 ? 4.249 3.661 -5.425 1.00 90.88 80 GLY A C 1
ATOM 577 O O . GLY A 1 80 ? 5.090 3.741 -6.315 1.00 90.88 80 GLY A O 1
ATOM 578 N N . ILE A 1 81 ? 2.939 3.658 -5.699 1.00 93.00 81 ILE A N 1
ATOM 579 C CA . ILE A 1 81 ? 2.424 3.672 -7.080 1.00 93.00 81 ILE A CA 1
ATOM 580 C C . ILE A 1 81 ? 2.795 4.951 -7.852 1.00 93.00 81 ILE A C 1
ATOM 582 O O . ILE A 1 81 ? 2.906 4.917 -9.072 1.00 93.00 81 ILE A O 1
ATOM 586 N N . TYR A 1 82 ? 3.046 6.066 -7.159 1.00 93.38 82 TYR A N 1
ATOM 587 C CA . TYR A 1 82 ? 3.406 7.338 -7.793 1.00 93.38 82 TYR A CA 1
ATOM 588 C C . TYR A 1 82 ? 4.914 7.501 -8.015 1.00 93.38 82 TYR A C 1
ATOM 590 O O . TYR A 1 82 ? 5.324 8.282 -8.869 1.00 93.38 82 TYR A O 1
ATOM 598 N N . SER A 1 83 ? 5.749 6.780 -7.260 1.00 91.94 83 SER A N 1
ATOM 599 C CA . SER A 1 83 ? 7.209 6.966 -7.259 1.00 91.94 83 SER A CA 1
ATOM 600 C C . SER A 1 83 ? 7.993 5.801 -7.864 1.00 91.94 83 SER A C 1
ATOM 602 O O . SER A 1 83 ? 9.090 5.998 -8.380 1.00 91.94 83 SER A O 1
ATOM 604 N N . THR A 1 84 ? 7.447 4.586 -7.842 1.00 93.56 84 THR A N 1
ATOM 605 C CA . THR A 1 84 ? 8.139 3.382 -8.329 1.00 93.56 84 THR A CA 1
ATOM 606 C C . THR A 1 84 ? 8.115 3.181 -9.853 1.00 93.56 84 THR A C 1
ATOM 608 O O . THR A 1 84 ? 9.123 2.689 -10.368 1.00 93.56 84 THR A O 1
ATOM 611 N N . PRO A 1 85 ? 7.081 3.593 -10.628 1.00 92.56 85 PRO A N 1
ATOM 612 C CA . PRO A 1 85 ? 7.068 3.341 -12.072 1.00 92.56 85 PRO A CA 1
ATOM 613 C C . PRO A 1 85 ? 8.206 4.035 -12.826 1.00 92.56 85 PRO A C 1
ATOM 615 O O . PRO A 1 85 ? 8.791 3.440 -13.727 1.00 92.56 85 PRO A O 1
ATOM 618 N N . ALA A 1 86 ? 8.558 5.266 -12.436 1.00 92.19 86 ALA A N 1
ATOM 619 C CA . ALA A 1 86 ? 9.643 6.019 -13.065 1.00 92.19 86 ALA A CA 1
ATOM 620 C C . ALA A 1 86 ? 11.003 5.330 -12.866 1.00 92.19 86 ALA A C 1
ATOM 622 O O . ALA A 1 86 ? 11.766 5.187 -13.820 1.00 92.19 86 ALA A O 1
ATOM 623 N N . SER A 1 87 ? 11.276 4.840 -11.654 1.00 93.31 87 SER A N 1
ATOM 624 C CA . SER A 1 87 ? 12.507 4.111 -11.330 1.00 93.31 87 SER A CA 1
ATOM 625 C C . SER A 1 87 ? 12.600 2.774 -12.067 1.00 93.31 87 SER A C 1
ATOM 627 O O . SER A 1 87 ? 13.658 2.435 -12.591 1.00 93.31 87 SER A O 1
ATOM 629 N N . ILE A 1 88 ? 11.491 2.031 -12.164 1.00 94.69 88 ILE A N 1
ATOM 630 C CA . ILE A 1 88 ? 11.440 0.759 -12.904 1.00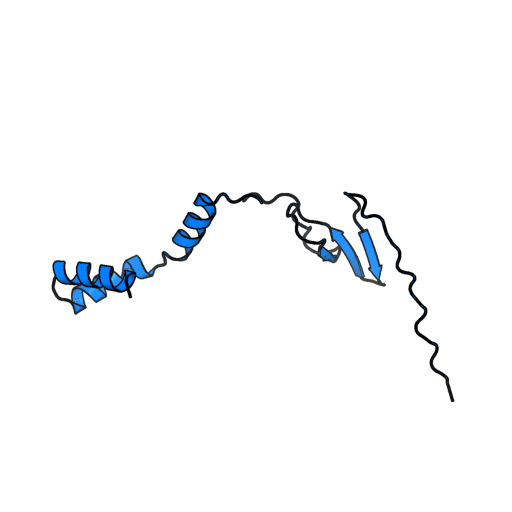 94.69 88 ILE A CA 1
ATOM 631 C C . ILE A 1 88 ? 11.636 1.001 -14.402 1.00 94.69 88 ILE A C 1
ATOM 633 O O . ILE A 1 88 ? 12.395 0.280 -15.049 1.00 94.69 88 ILE A O 1
ATOM 637 N N . LEU A 1 89 ? 10.995 2.026 -14.967 1.00 94.94 89 LEU A N 1
ATOM 638 C CA . LEU A 1 89 ? 11.154 2.359 -16.380 1.00 94.94 89 LEU A CA 1
ATOM 639 C C . LEU A 1 89 ? 12.585 2.814 -16.695 1.00 94.94 89 LEU A C 1
ATOM 641 O O . LEU A 1 89 ? 13.161 2.358 -17.679 1.00 94.94 89 LEU A O 1
ATOM 645 N N . ALA A 1 90 ? 13.184 3.648 -15.841 1.00 94.19 90 ALA A N 1
ATOM 646 C CA . ALA A 1 90 ? 14.578 4.060 -15.981 1.00 94.19 90 ALA A CA 1
ATOM 647 C C . ALA A 1 90 ? 15.550 2.872 -15.854 1.00 94.19 90 ALA A C 1
ATOM 649 O O . ALA A 1 90 ? 16.518 2.795 -16.605 1.00 94.19 90 ALA A O 1
ATOM 650 N N . GLY A 1 91 ? 15.278 1.926 -14.948 1.00 93.25 91 GLY A N 1
ATOM 651 C CA . GLY A 1 91 ? 16.098 0.727 -14.761 1.00 93.25 91 GLY A CA 1
ATOM 652 C C . GLY A 1 91 ? 15.956 -0.316 -15.874 1.00 93.25 91 GLY A C 1
ATOM 653 O O . GLY A 1 91 ? 16.912 -1.024 -16.174 1.00 93.25 91 GLY A O 1
ATOM 654 N N . THR A 1 92 ? 14.784 -0.413 -16.507 1.00 94.38 92 THR A N 1
ATOM 655 C CA . THR A 1 92 ? 14.518 -1.384 -17.587 1.00 94.38 92 THR A CA 1
ATOM 656 C C . THR A 1 92 ? 14.792 -0.827 -18.984 1.00 94.38 92 THR A C 1
ATOM 658 O O . THR A 1 92 ? 15.009 -1.603 -19.912 1.00 94.38 92 THR A O 1
ATOM 661 N N . GLY A 1 93 ? 14.759 0.498 -19.165 1.00 93.31 93 GLY A N 1
ATOM 662 C CA . GLY A 1 93 ? 15.008 1.173 -20.445 1.00 93.31 93 GLY A CA 1
ATOM 663 C C . GLY A 1 93 ? 13.971 0.887 -21.541 1.00 93.31 93 GLY A C 1
ATOM 664 O O . GLY A 1 93 ? 14.113 1.369 -22.662 1.00 93.31 93 GLY A O 1
ATOM 665 N N . SER A 1 94 ? 12.927 0.107 -21.241 1.00 94.56 94 SER A N 1
ATOM 666 C CA . SER A 1 94 ? 11.891 -0.312 -22.183 1.00 94.56 94 SER A CA 1
ATOM 667 C C . SER A 1 94 ? 10.542 -0.428 -21.486 1.00 94.56 94 SER A C 1
ATOM 669 O O . SER A 1 94 ? 10.405 -1.094 -20.459 1.00 94.56 94 SER A O 1
ATOM 671 N N . VAL A 1 95 ? 9.517 0.164 -22.101 1.00 94.38 95 VAL A N 1
ATOM 672 C CA . VAL A 1 95 ? 8.137 0.127 -21.596 1.00 94.38 95 VAL A CA 1
ATOM 673 C C . VAL A 1 95 ? 7.626 -1.314 -21.508 1.00 94.38 95 VAL A C 1
ATOM 675 O O . VAL A 1 95 ? 7.030 -1.690 -20.502 1.00 94.38 95 VAL A O 1
ATOM 678 N N . GLY A 1 96 ? 7.921 -2.156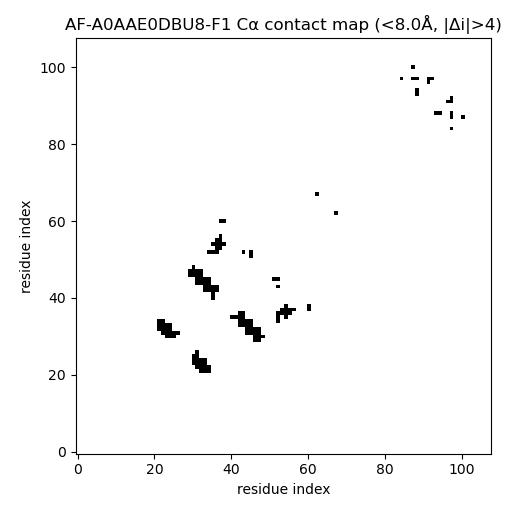 -22.504 1.00 94.62 96 GLY A N 1
ATOM 679 C CA . GLY A 1 96 ? 7.489 -3.558 -22.498 1.00 94.62 96 GLY A CA 1
ATOM 680 C C . GLY A 1 96 ? 8.085 -4.350 -21.332 1.00 94.62 96 GLY A C 1
ATOM 681 O O . GLY A 1 96 ? 7.368 -5.054 -20.626 1.00 94.62 96 GLY A O 1
ATOM 682 N N . VAL A 1 97 ? 9.384 -4.175 -21.076 1.00 95.00 97 VAL A N 1
ATOM 683 C CA . VAL A 1 97 ? 10.083 -4.864 -19.979 1.00 95.00 97 VAL A CA 1
ATOM 684 C C . VAL A 1 97 ? 9.623 -4.341 -18.613 1.00 95.00 97 VAL A C 1
ATOM 686 O O . VAL A 1 97 ? 9.486 -5.130 -17.681 1.00 95.00 97 VAL A O 1
ATOM 689 N N . SER A 1 98 ? 9.300 -3.048 -18.496 1.00 95.19 98 SER A N 1
ATOM 690 C CA . SER A 1 98 ? 8.757 -2.477 -17.256 1.00 95.19 98 SER A CA 1
ATOM 691 C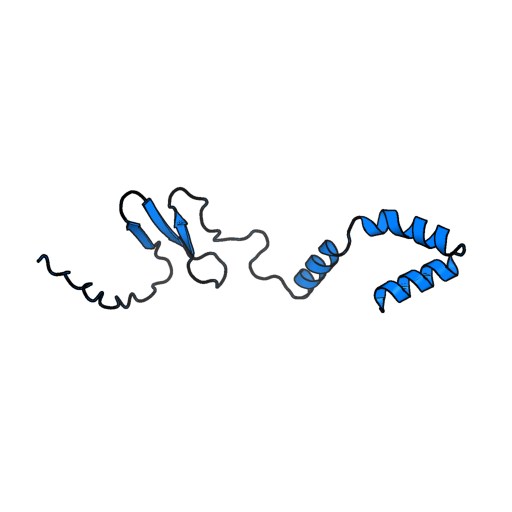 C . SER A 1 98 ? 7.425 -3.110 -16.835 1.00 95.19 98 SER A C 1
ATOM 693 O O . SER A 1 98 ? 7.236 -3.391 -15.652 1.00 95.19 98 SER A O 1
ATOM 695 N N . PHE A 1 99 ? 6.528 -3.416 -17.781 1.00 94.56 99 PHE A N 1
ATOM 696 C CA . PHE A 1 99 ? 5.263 -4.088 -17.466 1.00 94.56 99 PHE A CA 1
ATOM 697 C C . PHE A 1 99 ? 5.472 -5.539 -17.038 1.00 94.56 99 PHE A C 1
ATOM 699 O O . PHE A 1 99 ? 4.839 -5.988 -16.085 1.00 94.56 99 PHE A O 1
ATOM 706 N N . VAL A 1 100 ? 6.406 -6.253 -17.674 1.00 95.31 100 VAL A N 1
ATOM 707 C CA . VAL A 1 100 ? 6.781 -7.609 -17.244 1.00 95.31 100 VAL A CA 1
ATOM 708 C C . VAL A 1 100 ? 7.344 -7.581 -15.820 1.00 95.31 100 VAL A C 1
ATOM 710 O O . VAL A 1 100 ? 6.928 -8.382 -14.986 1.00 95.31 100 VAL A O 1
ATOM 713 N N . TYR A 1 101 ? 8.215 -6.622 -15.497 1.00 94.69 101 TYR A N 1
ATOM 714 C CA . TYR A 1 101 ? 8.763 -6.472 -14.146 1.00 94.69 101 TYR A CA 1
ATOM 715 C C . TYR A 1 101 ? 7.669 -6.243 -13.090 1.00 94.69 101 TYR A C 1
ATOM 717 O O . TYR A 1 101 ? 7.680 -6.887 -12.043 1.00 94.69 101 TYR A O 1
ATOM 725 N N . TRP A 1 102 ? 6.675 -5.403 -13.389 1.00 93.56 102 TRP A N 1
ATOM 726 C CA . TRP A 1 102 ? 5.513 -5.208 -12.515 1.00 93.56 102 TRP A CA 1
ATOM 727 C C . TRP A 1 102 ? 4.705 -6.491 -12.297 1.00 93.56 102 TRP A C 1
ATOM 729 O O . TRP A 1 102 ? 4.313 -6.776 -11.168 1.00 93.56 102 TRP A O 1
ATOM 739 N N . THR A 1 103 ? 4.482 -7.293 -13.344 1.00 94.38 103 THR A N 1
ATOM 740 C CA . THR A 1 103 ? 3.775 -8.578 -13.193 1.00 94.38 103 THR A CA 1
ATOM 741 C C . THR A 1 103 ? 4.559 -9.587 -12.358 1.00 94.38 103 THR A C 1
ATOM 743 O O . THR A 1 103 ? 3.962 -10.319 -11.573 1.00 94.38 103 THR A O 1
ATOM 746 N N . LEU A 1 104 ? 5.892 -9.596 -12.471 1.00 94.31 104 LEU A N 1
ATOM 747 C CA . LEU A 1 104 ? 6.751 -10.445 -11.647 1.00 94.31 104 LEU A CA 1
ATOM 748 C C . LEU A 1 104 ? 6.698 -10.034 -10.175 1.00 94.31 104 LEU A C 1
ATOM 750 O O . LEU A 1 104 ? 6.609 -10.908 -9.325 1.00 94.31 104 LEU A O 1
ATOM 754 N N . GLY A 1 105 ? 6.674 -8.732 -9.875 1.00 90.88 105 GLY A N 1
ATOM 755 C CA . GLY A 1 105 ? 6.541 -8.233 -8.502 1.00 90.88 105 GLY A CA 1
ATOM 756 C C . GLY A 1 105 ? 5.188 -8.524 -7.839 1.00 90.88 105 GLY A C 1
ATOM 757 O O . GLY A 1 105 ? 5.076 -8.406 -6.627 1.00 90.88 105 GLY A O 1
ATOM 758 N N . TYR A 1 106 ? 4.158 -8.888 -8.610 1.00 89.50 106 TYR A N 1
ATOM 759 C CA . TYR A 1 106 ? 2.894 -9.400 -8.068 1.00 89.50 106 TYR A CA 1
ATOM 760 C C . TYR A 1 106 ? 2.929 -10.919 -7.818 1.00 89.50 106 TYR A C 1
ATOM 762 O O . TYR A 1 106 ? 2.238 -11.409 -6.928 1.00 89.50 106 TYR A O 1
ATOM 770 N N . LEU A 1 107 ? 3.688 -11.668 -8.625 1.00 93.38 107 LEU A N 1
ATOM 771 C CA . LEU A 1 107 ? 3.728 -13.136 -8.589 1.00 93.38 107 LEU A CA 1
ATOM 772 C C . LEU A 1 107 ? 4.763 -13.713 -7.613 1.00 93.38 107 LEU A C 1
ATOM 774 O O . LEU A 1 107 ? 4.569 -14.837 -7.148 1.00 93.38 107 LEU A O 1
ATOM 778 N N . LEU A 1 108 ? 5.862 -12.994 -7.378 1.00 86.31 108 LEU A N 1
ATOM 779 C CA . LEU A 1 108 ? 6.987 -13.390 -6.521 1.00 86.31 108 LEU A CA 1
ATOM 780 C C . LEU A 1 108 ? 6.916 -12.683 -5.168 1.00 86.31 108 LEU A C 1
ATOM 782 O O . LEU A 1 108 ? 7.173 -13.372 -4.156 1.00 86.31 108 LEU A O 1
#

Organism: Colletotrichum kahawae (NCBI:txid34407)

Mean predicted aligned error: 16.0 Å

pLDDT: mean 74.8, std 18.02, range [35.25, 95.31]

Nearest PDB structures (foldseek):
  1vfw-assembly1_A  TM=2.897E-01  e=5.330E+00  Mus musculus
  2zfl-assembly1_A  TM=2.932E-01  e=9.059E+00  Mus musculus
  8rxx-assembly1_LK  TM=2.244E-01  e=7.934E+00  Leishmania major strain Friedlin

Radius of gyration: 27.94 Å; Cα contacts (8 Å, |Δi|>4): 72; chains: 1; bounding box: 45×27×89 Å